Protein AF-A0A2V8I950-F1 (afdb_monomer_lite)

pLDDT: mean 72.49, std 17.42, range [36.03, 96.12]

Radius of gyration: 30.6 Å; chains: 1; bounding box: 88×33×48 Å

Secondary structure (DSSP, 8-state):
-----SPEEEEETTB--TTS---TT---S-EEEE--HHHHHHHHHHHHHS-----PPPTT-----SS-PPPPPGGGGT-----PPPPPPPPPPPPPPPPP-PPP---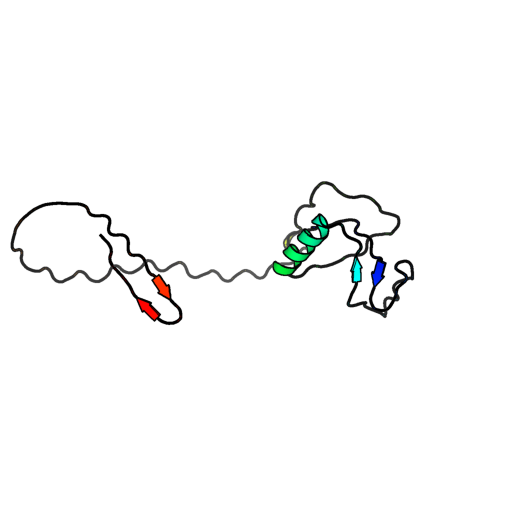---------EEEEEETTEEEEEE--

Foldseek 3Di:
DDQDPDWDWQDFAPGRHPPPPPPPVDDGPDTDTDDDPVVVVSVVVVVVVHDDDDDDDDPVDNDDDPDDPDDDDCVNVVHDDDPDPPDPDPDDPDPPPDDPDDPDDDDDDDDDDDWDWDWDDDDPDTDTDTDD

Sequence (132 aa):
MTILQNVKVIAYGRQLDPSAKVDAATRPTVATLLVSQEEAQKVVLAQQRGRIQLVLRNGLDDKVDEFAAEPVASVDLGIEEPRKAPQPAPVKPTPPPDPPLRPNASKAAKADDDTHTVRIYRGEKMTEEKVK

Structure (mmCIF, N/CA/C/O backbone):
data_AF-A0A2V8I950-F1
#
_entry.id   AF-A0A2V8I950-F1
#
loop_
_atom_site.group_PDB
_atom_site.id
_atom_site.type_symbol
_atom_site.label_atom_id
_atom_site.label_alt_id
_atom_site.label_comp_id
_atom_site.label_asym_id
_atom_site.label_entity_id
_atom_site.label_seq_id
_atom_site.pdbx_PDB_ins_code
_atom_site.Cartn_x
_atom_site.Cartn_y
_atom_site.Cartn_z
_atom_site.occupancy
_atom_site.B_iso_or_equiv
_atom_site.auth_seq_id
_atom_site.auth_comp_id
_atom_site.auth_asym_id
_atom_site.auth_atom_id
_atom_site.pdbx_PDB_model_num
ATOM 1 N N . MET A 1 1 ? -4.384 9.120 -1.644 1.00 77.12 1 MET A N 1
ATOM 2 C CA . MET A 1 1 ? -3.917 9.249 -0.246 1.00 77.12 1 MET A CA 1
ATOM 3 C C . MET A 1 1 ? -2.813 8.238 0.001 1.00 77.12 1 MET A C 1
ATOM 5 O O . MET A 1 1 ? -3.021 7.058 -0.258 1.00 77.12 1 MET A O 1
ATOM 9 N N . THR A 1 2 ? -1.672 8.704 0.501 1.00 86.50 2 THR A N 1
ATOM 10 C CA . THR A 1 2 ? -0.540 7.861 0.910 1.00 86.50 2 THR A CA 1
ATOM 11 C C . THR A 1 2 ? -0.559 7.718 2.427 1.00 86.50 2 THR A C 1
ATOM 13 O O . THR A 1 2 ? -0.773 8.700 3.128 1.00 86.50 2 THR A O 1
ATOM 16 N N . ILE A 1 3 ? -0.388 6.496 2.931 1.00 89.69 3 ILE A N 1
ATOM 17 C CA . ILE A 1 3 ? -0.558 6.181 4.363 1.00 89.69 3 ILE A CA 1
ATOM 18 C C . ILE A 1 3 ? 0.792 5.919 5.032 1.00 89.69 3 ILE A C 1
ATOM 20 O O . ILE A 1 3 ? 0.975 6.252 6.197 1.00 89.69 3 ILE A O 1
ATOM 24 N N . LEU A 1 4 ? 1.731 5.340 4.280 1.00 91.06 4 LEU A N 1
ATOM 25 C CA . LEU A 1 4 ? 3.112 5.108 4.684 1.00 91.06 4 LEU A CA 1
ATOM 26 C C . LEU A 1 4 ? 4.050 5.482 3.540 1.00 91.06 4 LEU A C 1
ATOM 28 O O . LEU A 1 4 ? 3.704 5.313 2.368 1.00 91.06 4 LEU A O 1
ATOM 32 N N . GLN A 1 5 ? 5.234 5.969 3.894 1.00 89.81 5 GLN A N 1
ATOM 33 C CA . GLN A 1 5 ? 6.283 6.364 2.963 1.00 89.81 5 GLN A CA 1
ATOM 34 C C . GLN A 1 5 ? 7.613 5.750 3.388 1.00 89.81 5 GLN A C 1
ATOM 36 O O . GLN A 1 5 ? 7.839 5.515 4.568 1.00 89.81 5 GLN A O 1
ATOM 41 N N . ASN A 1 6 ? 8.486 5.521 2.408 1.00 90.38 6 ASN A N 1
ATOM 42 C CA . ASN A 1 6 ? 9.849 5.030 2.618 1.00 90.38 6 ASN A CA 1
ATOM 43 C C . ASN A 1 6 ? 9.945 3.751 3.481 1.00 90.38 6 ASN A C 1
ATOM 45 O O . ASN A 1 6 ? 10.828 3.597 4.320 1.00 90.38 6 ASN A O 1
ATOM 49 N N . VAL A 1 7 ? 9.014 2.816 3.273 1.00 90.00 7 VAL A N 1
ATOM 50 C CA . VAL A 1 7 ? 9.028 1.520 3.959 1.00 90.00 7 VAL A CA 1
ATOM 51 C C . VAL A 1 7 ? 9.999 0.581 3.252 1.00 90.00 7 VAL A C 1
ATOM 53 O O . VAL A 1 7 ? 9.903 0.363 2.042 1.00 90.00 7 VAL A O 1
ATOM 56 N N . LYS A 1 8 ? 10.912 -0.025 4.015 1.00 89.12 8 LYS A N 1
ATOM 57 C CA . LYS A 1 8 ? 11.918 -0.937 3.470 1.00 89.12 8 LYS A CA 1
ATOM 58 C C . LYS A 1 8 ? 11.286 -2.258 3.029 1.00 89.12 8 LYS A C 1
ATOM 60 O O . LYS A 1 8 ? 10.682 -2.977 3.824 1.00 89.12 8 LYS A O 1
ATOM 65 N N . VAL A 1 9 ? 11.492 -2.612 1.763 1.00 88.38 9 VAL A N 1
ATOM 66 C CA . VAL A 1 9 ? 11.134 -3.925 1.209 1.00 88.38 9 VAL A CA 1
ATOM 67 C C . VAL A 1 9 ? 12.315 -4.871 1.395 1.00 88.38 9 VAL A C 1
ATOM 69 O O . VAL A 1 9 ? 13.438 -4.535 1.026 1.00 88.38 9 VAL A O 1
ATOM 72 N N . ILE A 1 10 ? 12.069 -6.050 1.966 1.00 87.94 10 ILE A N 1
ATOM 73 C CA . ILE A 1 10 ? 13.115 -7.063 2.189 1.00 87.94 10 ILE A CA 1
ATOM 74 C C . ILE A 1 10 ? 12.996 -8.264 1.252 1.00 87.94 10 ILE A C 1
ATOM 76 O O . ILE A 1 10 ? 13.967 -8.987 1.081 1.00 87.94 10 ILE A O 1
ATOM 80 N N . ALA A 1 11 ? 11.829 -8.478 0.641 1.00 84.00 11 ALA A N 1
ATOM 81 C CA . ALA A 1 11 ? 11.625 -9.532 -0.349 1.00 84.00 11 ALA A CA 1
ATOM 82 C C . ALA A 1 11 ? 10.430 -9.215 -1.255 1.00 84.00 11 ALA A C 1
ATOM 84 O O . ALA A 1 11 ? 9.460 -8.582 -0.822 1.00 84.00 11 ALA A O 1
ATOM 85 N N . TYR A 1 12 ? 10.471 -9.715 -2.489 1.00 82.06 12 TYR A N 1
ATOM 86 C CA . TYR A 1 12 ? 9.358 -9.653 -3.436 1.00 82.06 12 TYR A CA 1
ATOM 87 C C . TYR A 1 12 ? 9.192 -10.996 -4.165 1.00 82.06 12 TYR A C 1
ATOM 89 O O . TYR A 1 12 ? 10.134 -11.577 -4.698 1.00 82.06 12 TYR A O 1
ATOM 97 N N . GLY A 1 13 ? 7.970 -11.525 -4.196 1.00 79.06 13 GLY A N 1
ATOM 98 C CA . GLY A 1 13 ? 7.668 -12.830 -4.780 1.00 79.06 13 GLY A CA 1
ATOM 99 C C . GLY A 1 13 ? 8.504 -13.952 -4.154 1.00 79.06 13 GLY A C 1
ATOM 100 O O . GLY A 1 13 ? 8.450 -14.172 -2.949 1.00 79.06 13 GLY A O 1
ATOM 101 N N . ARG A 1 14 ? 9.262 -14.674 -4.989 1.00 74.38 14 ARG A N 1
ATOM 102 C CA . ARG A 1 14 ? 10.223 -15.708 -4.553 1.00 74.38 14 ARG A CA 1
ATOM 103 C C . ARG A 1 14 ? 11.657 -15.178 -4.420 1.00 74.38 14 ARG A C 1
ATOM 105 O O . ARG A 1 14 ? 12.553 -15.947 -4.085 1.00 74.38 14 ARG A O 1
ATOM 112 N N . GLN A 1 15 ? 11.883 -13.897 -4.707 1.00 67.25 15 GLN A N 1
ATOM 113 C CA . GLN A 1 15 ? 13.199 -1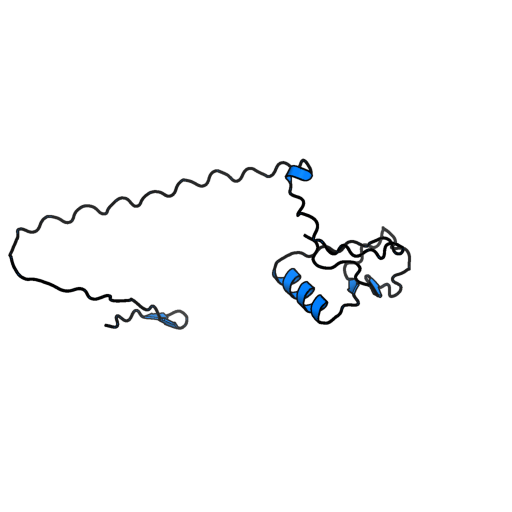3.278 -4.671 1.00 67.25 15 GLN A CA 1
ATOM 114 C C . GLN A 1 15 ? 13.460 -12.715 -3.271 1.00 67.25 15 GLN A C 1
ATOM 116 O O . GLN A 1 15 ? 12.715 -11.868 -2.773 1.00 67.25 15 GLN A O 1
ATOM 121 N N . LEU A 1 16 ? 14.525 -13.207 -2.640 1.00 64.44 16 LEU A N 1
ATOM 122 C CA . LEU A 1 16 ? 14.982 -12.755 -1.323 1.00 64.44 16 LEU A CA 1
ATOM 123 C C . LEU A 1 16 ? 15.904 -11.528 -1.401 1.00 64.44 16 LEU A C 1
ATOM 125 O O . LEU A 1 16 ? 16.174 -10.925 -0.370 1.00 64.44 16 LEU A O 1
ATOM 129 N N . ASP A 1 17 ? 16.393 -11.167 -2.593 1.00 66.75 17 ASP A N 1
ATOM 130 C CA . ASP A 1 17 ? 17.229 -9.979 -2.783 1.00 66.75 17 ASP A CA 1
ATOM 131 C C . ASP A 1 17 ? 16.377 -8.787 -3.258 1.00 66.75 17 ASP A C 1
ATOM 133 O O . ASP A 1 17 ? 15.950 -8.768 -4.417 1.00 66.75 17 ASP A O 1
ATOM 137 N N . PRO A 1 18 ? 16.134 -7.780 -2.399 1.00 60.53 18 PRO A N 1
ATOM 138 C CA . PRO A 1 18 ? 15.376 -6.586 -2.758 1.00 60.53 18 PRO A CA 1
ATOM 139 C C . PRO A 1 18 ? 16.123 -5.667 -3.741 1.00 60.53 18 PRO A C 1
ATOM 141 O O . PRO A 1 18 ? 15.483 -4.841 -4.386 1.00 60.53 18 PRO A O 1
ATOM 144 N N . SER A 1 19 ? 17.449 -5.811 -3.872 1.00 63.00 19 SER A N 1
ATOM 145 C CA . SER A 1 19 ? 18.308 -5.016 -4.769 1.00 63.00 19 SER A CA 1
ATOM 146 C C . SER A 1 19 ? 18.412 -5.613 -6.168 1.00 63.00 19 SER A C 1
ATOM 148 O O . SER A 1 19 ? 18.868 -4.946 -7.102 1.00 63.00 19 SER A O 1
ATOM 150 N N . ALA A 1 20 ? 18.023 -6.879 -6.326 1.00 62.97 20 ALA A N 1
ATOM 151 C CA . ALA A 1 20 ? 18.011 -7.508 -7.628 1.00 62.97 20 ALA A CA 1
ATOM 152 C C . ALA A 1 20 ? 17.039 -6.748 -8.536 1.00 62.97 20 ALA A C 1
ATOM 154 O O . ALA A 1 20 ? 15.927 -6.402 -8.125 1.00 62.97 20 ALA A O 1
ATOM 155 N N . LYS A 1 21 ? 17.475 -6.455 -9.766 1.00 62.09 21 LYS A N 1
ATOM 156 C CA . LYS A 1 21 ? 16.635 -5.773 -10.751 1.00 62.09 21 LYS A CA 1
ATOM 157 C C . LYS A 1 21 ? 15.343 -6.563 -10.907 1.00 62.09 21 LYS A C 1
ATOM 159 O O . LYS A 1 21 ? 15.378 -7.748 -11.224 1.00 62.09 21 LYS A O 1
ATOM 164 N N . VAL A 1 22 ? 14.216 -5.892 -10.687 1.00 60.34 22 VAL A N 1
ATOM 165 C CA . VAL A 1 22 ? 12.907 -6.467 -10.976 1.00 60.34 22 VAL A CA 1
ATOM 166 C C . VAL A 1 22 ? 12.847 -6.675 -12.485 1.00 60.34 22 VAL A C 1
ATOM 168 O O . VAL A 1 22 ? 12.728 -5.713 -13.244 1.00 60.34 22 VAL A O 1
ATOM 171 N N . ASP A 1 23 ? 12.969 -7.924 -12.930 1.00 57.72 23 ASP A N 1
ATOM 172 C CA . ASP A 1 23 ? 12.661 -8.276 -14.309 1.00 57.72 23 ASP A CA 1
ATOM 173 C C . ASP A 1 23 ? 11.203 -7.902 -14.566 1.00 57.72 23 ASP A C 1
ATOM 175 O O . ASP A 1 23 ? 10.300 -8.447 -13.934 1.00 57.72 23 ASP A O 1
ATOM 179 N N . ALA A 1 24 ? 10.955 -6.984 -15.503 1.00 55.34 24 ALA A N 1
ATOM 180 C CA . ALA A 1 24 ? 9.607 -6.501 -15.823 1.00 55.34 24 ALA A CA 1
ATOM 181 C C . ALA A 1 24 ? 8.639 -7.630 -16.245 1.00 55.34 24 ALA A C 1
ATOM 183 O O . ALA A 1 24 ? 7.419 -7.455 -16.209 1.00 55.34 24 ALA A O 1
ATOM 184 N N . ALA A 1 25 ? 9.182 -8.793 -16.625 1.00 56.09 25 ALA A N 1
ATOM 185 C CA . ALA A 1 25 ? 8.442 -10.012 -16.933 1.00 56.09 25 ALA A CA 1
ATOM 186 C C . ALA A 1 25 ? 7.854 -10.702 -15.687 1.00 56.09 25 ALA A C 1
ATOM 188 O O . ALA A 1 25 ? 6.825 -11.371 -15.778 1.00 56.09 25 ALA A O 1
ATOM 189 N N . THR A 1 26 ? 8.464 -10.518 -14.516 1.00 59.00 26 THR A N 1
ATOM 190 C CA . THR A 1 26 ? 7.969 -11.067 -13.256 1.00 59.00 26 THR A CA 1
ATOM 191 C C . THR A 1 26 ? 7.209 -9.969 -12.529 1.00 59.00 26 THR A C 1
ATOM 193 O O . THR A 1 26 ? 7.799 -9.017 -12.033 1.00 59.00 26 THR A O 1
ATOM 196 N N . ARG A 1 27 ? 5.880 -10.087 -12.456 1.00 63.34 27 ARG A N 1
ATOM 197 C CA . ARG A 1 27 ? 5.047 -9.247 -11.584 1.00 63.34 27 ARG A CA 1
ATOM 198 C C . ARG A 1 27 ? 4.925 -9.941 -10.224 1.00 63.34 27 ARG A C 1
ATOM 200 O 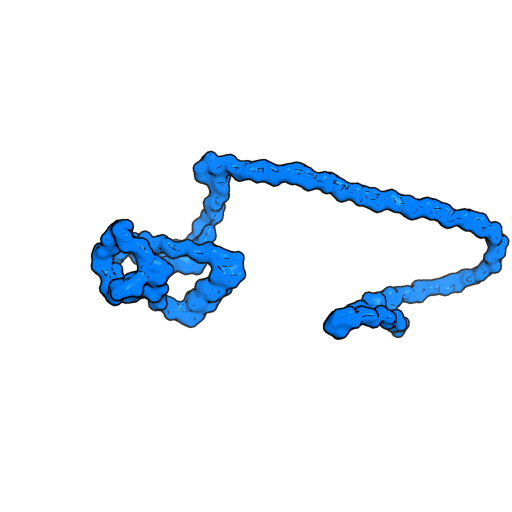O . ARG A 1 27 ? 4.061 -10.808 -10.090 1.00 63.34 27 ARG A O 1
ATOM 207 N N . PRO A 1 28 ? 5.789 -9.652 -9.233 1.00 64.62 28 PRO A N 1
ATOM 208 C CA . PRO A 1 28 ? 5.685 -10.286 -7.927 1.00 64.62 28 PRO A CA 1
ATOM 209 C C . PRO A 1 28 ? 4.350 -9.915 -7.272 1.00 64.62 28 PRO A C 1
ATOM 211 O O . PRO A 1 28 ? 4.056 -8.745 -7.051 1.00 64.62 28 PRO A O 1
ATOM 214 N N . THR A 1 29 ? 3.533 -10.921 -6.958 1.00 74.38 29 THR A N 1
ATOM 215 C CA . THR A 1 29 ? 2.208 -10.733 -6.338 1.00 74.38 29 THR A CA 1
ATOM 216 C C . THR A 1 29 ? 2.289 -10.407 -4.843 1.00 74.38 29 THR A C 1
ATOM 218 O O . THR A 1 29 ? 1.326 -9.915 -4.265 1.00 74.38 29 THR A O 1
ATOM 221 N N . VAL A 1 30 ? 3.421 -10.707 -4.201 1.00 85.19 30 VAL A N 1
ATOM 222 C CA . VAL A 1 30 ? 3.608 -10.607 -2.747 1.00 85.19 30 VAL A CA 1
ATOM 223 C C . VAL A 1 30 ? 4.879 -9.819 -2.457 1.00 85.19 30 VAL A C 1
ATOM 225 O O . VAL A 1 30 ? 5.900 -10.054 -3.098 1.00 85.19 30 VAL A O 1
ATOM 228 N N . ALA A 1 31 ? 4.831 -8.915 -1.483 1.00 86.44 31 ALA A N 1
ATOM 229 C CA . ALA A 1 31 ? 5.992 -8.191 -0.975 1.00 86.44 31 ALA A CA 1
ATOM 230 C C . ALA A 1 31 ? 6.083 -8.368 0.544 1.00 86.44 31 ALA A C 1
ATOM 232 O O . ALA A 1 31 ? 5.059 -8.385 1.228 1.00 86.44 31 ALA A O 1
ATOM 233 N N . THR A 1 32 ? 7.305 -8.489 1.060 1.00 90.31 32 THR A N 1
ATOM 234 C CA . THR A 1 32 ? 7.578 -8.533 2.502 1.00 90.31 32 THR A CA 1
ATOM 235 C C . THR A 1 32 ? 8.197 -7.208 2.925 1.00 90.31 32 THR A C 1
ATOM 237 O O . THR A 1 32 ? 9.235 -6.804 2.393 1.00 90.31 32 THR A O 1
ATOM 240 N N . LEU A 1 33 ? 7.542 -6.528 3.866 1.00 91.56 33 LEU A N 1
ATOM 241 C CA . LEU A 1 33 ? 7.892 -5.185 4.324 1.00 91.56 33 LEU A CA 1
ATOM 242 C C . LEU A 1 33 ? 8.482 -5.240 5.733 1.00 91.56 33 LEU A C 1
ATOM 244 O O . LEU A 1 33 ? 7.972 -5.959 6.592 1.00 91.56 33 LEU A O 1
ATOM 248 N N . LEU A 1 34 ? 9.523 -4.449 5.975 1.00 92.94 34 LEU A N 1
ATOM 249 C CA . LEU A 1 34 ? 10.023 -4.167 7.314 1.00 92.94 34 LEU A CA 1
ATOM 250 C C . LEU A 1 34 ? 9.297 -2.928 7.845 1.00 92.94 34 LEU A C 1
ATOM 252 O O . LEU A 1 34 ? 9.481 -1.835 7.315 1.00 92.94 34 LEU A O 1
ATOM 256 N N . VAL A 1 35 ? 8.474 -3.114 8.874 1.00 93.81 35 VAL A N 1
ATOM 257 C CA . VAL A 1 35 ? 7.638 -2.067 9.477 1.00 93.81 35 VAL A CA 1
ATOM 258 C C . VAL A 1 35 ? 7.727 -2.116 10.999 1.00 93.81 35 VAL A C 1
ATOM 260 O O . VAL A 1 35 ? 7.941 -3.178 11.586 1.00 93.81 35 VAL A O 1
ATOM 263 N N . SER A 1 36 ? 7.529 -0.969 11.640 1.00 96.06 36 SER A N 1
ATOM 264 C CA . SER A 1 36 ? 7.295 -0.871 13.081 1.00 96.06 36 SER A CA 1
ATOM 265 C C . SER A 1 36 ? 5.872 -1.315 13.457 1.00 96.06 36 SER A C 1
ATOM 267 O O . SER A 1 36 ? 4.993 -1.475 12.605 1.00 96.06 36 SER A O 1
ATOM 269 N N . GLN A 1 37 ? 5.615 -1.502 14.757 1.00 96.12 37 GLN A N 1
ATOM 270 C CA . GLN A 1 37 ? 4.295 -1.910 15.256 1.00 96.12 37 GLN A CA 1
ATOM 271 C C . GLN A 1 37 ? 3.194 -0.897 14.905 1.00 96.12 37 GLN A C 1
ATOM 273 O O . GLN A 1 37 ? 2.092 -1.293 14.523 1.00 96.12 37 GLN A O 1
ATOM 278 N N . GLU A 1 38 ? 3.487 0.399 15.014 1.00 95.38 38 GLU A N 1
ATOM 279 C CA . GLU A 1 38 ? 2.530 1.461 14.692 1.00 95.38 38 GLU A CA 1
ATOM 280 C C . GLU A 1 38 ? 2.195 1.470 13.190 1.00 95.38 38 GLU A C 1
ATOM 282 O O . GLU A 1 38 ? 1.032 1.555 12.794 1.00 95.38 38 GLU A O 1
ATOM 287 N N . GLU A 1 39 ? 3.205 1.315 12.334 1.00 94.50 39 GLU A N 1
ATOM 288 C CA . GLU A 1 39 ? 3.025 1.245 10.882 1.00 94.50 39 GLU A CA 1
ATOM 289 C C . GLU A 1 39 ? 2.230 0.004 10.465 1.00 94.50 39 GLU A C 1
ATOM 291 O O . GLU A 1 39 ? 1.328 0.103 9.633 1.00 94.50 39 GLU A O 1
ATOM 296 N N . ALA A 1 40 ? 2.490 -1.149 11.087 1.00 94.69 40 ALA A N 1
ATOM 297 C CA . ALA A 1 40 ? 1.738 -2.374 10.836 1.00 94.69 40 ALA A CA 1
ATOM 298 C C . ALA A 1 40 ? 0.237 -2.191 11.121 1.00 94.69 40 ALA A C 1
ATOM 300 O O . ALA A 1 40 ? -0.601 -2.594 10.312 1.00 94.69 40 ALA A O 1
ATOM 301 N N . GLN A 1 41 ? -0.117 -1.522 12.222 1.00 95.81 41 GLN A N 1
ATOM 302 C CA . GLN A 1 41 ? -1.514 -1.208 12.538 1.00 95.81 41 GLN A CA 1
ATOM 303 C C . GLN A 1 41 ? -2.157 -0.314 11.468 1.00 95.81 41 GLN A C 1
ATOM 305 O O . GLN A 1 41 ? -3.290 -0.575 11.054 1.00 95.81 41 GLN A O 1
ATOM 310 N N . LYS A 1 42 ? -1.430 0.695 10.965 1.00 93.88 42 LYS A N 1
ATOM 311 C CA . LYS A 1 42 ? -1.904 1.563 9.871 1.00 93.88 42 LYS A CA 1
ATOM 312 C C . LYS A 1 42 ? -2.166 0.766 8.591 1.00 93.88 42 LYS A C 1
ATOM 314 O O . LYS A 1 42 ? -3.210 0.961 7.968 1.00 93.88 42 LYS A O 1
ATOM 319 N N . VAL A 1 43 ? -1.273 -0.156 8.220 1.00 93.44 43 VAL A N 1
ATOM 320 C CA . VAL A 1 43 ? -1.444 -1.018 7.033 1.00 93.44 43 VAL A CA 1
ATOM 321 C C . VAL A 1 43 ? -2.660 -1.925 7.175 1.00 93.44 43 VAL A C 1
ATOM 323 O O . VAL A 1 43 ? -3.472 -1.998 6.255 1.00 93.44 43 VAL A O 1
ATOM 326 N N . VAL A 1 44 ? -2.820 -2.583 8.325 1.00 94.44 44 VAL A N 1
ATOM 327 C CA . VAL A 1 44 ? -3.957 -3.483 8.575 1.00 94.44 44 VAL A CA 1
ATOM 328 C C . VAL A 1 44 ? -5.278 -2.720 8.494 1.00 94.44 44 VAL A C 1
ATOM 330 O O . VAL A 1 44 ? -6.213 -3.157 7.823 1.00 94.44 44 VAL A O 1
ATOM 333 N N . LEU A 1 45 ? -5.350 -1.540 9.110 1.00 95.31 45 LEU A N 1
ATOM 334 C CA . LEU A 1 45 ? -6.549 -0.709 9.061 1.00 95.31 45 LEU A CA 1
ATOM 335 C C . LEU A 1 45 ? -6.845 -0.200 7.640 1.00 95.31 45 LEU A C 1
ATOM 337 O O . LEU A 1 45 ? -8.002 -0.140 7.223 1.00 95.31 45 LEU A O 1
ATOM 341 N N . ALA A 1 46 ? -5.811 0.148 6.873 1.00 93.31 46 ALA A N 1
ATOM 342 C CA . ALA A 1 46 ? -5.955 0.532 5.473 1.00 93.31 46 ALA A CA 1
ATOM 343 C C . ALA A 1 46 ? -6.482 -0.623 4.609 1.00 93.31 46 ALA A C 1
ATOM 345 O O . ALA A 1 46 ? -7.382 -0.419 3.796 1.00 93.31 46 ALA A O 1
ATOM 346 N N . GLN A 1 47 ? -5.969 -1.836 4.828 1.00 92.62 47 GLN A N 1
ATOM 347 C CA . GLN A 1 47 ? -6.411 -3.046 4.140 1.00 92.62 47 GLN A CA 1
ATOM 348 C C . GLN A 1 47 ? -7.885 -3.365 4.426 1.00 92.62 47 GLN A C 1
ATOM 350 O O . GLN A 1 47 ? -8.608 -3.789 3.530 1.00 92.62 47 GLN A O 1
ATOM 355 N N . GLN A 1 48 ? -8.354 -3.131 5.655 1.00 95.75 48 GLN A N 1
ATOM 356 C CA . GLN A 1 48 ? -9.767 -3.306 6.009 1.00 95.75 48 GLN A CA 1
ATOM 357 C C . GLN A 1 48 ? -10.681 -2.281 5.324 1.00 95.75 48 GLN A C 1
ATOM 359 O O . GLN A 1 48 ? -11.833 -2.587 5.028 1.00 95.75 48 GLN A O 1
ATOM 364 N N . ARG A 1 49 ? -10.181 -1.067 5.064 1.00 93.44 49 ARG A N 1
ATOM 365 C CA . ARG A 1 49 ? -10.945 -0.001 4.396 1.00 93.44 49 ARG A CA 1
ATOM 366 C C . ARG A 1 49 ? -10.989 -0.147 2.880 1.00 93.44 49 ARG A C 1
ATOM 368 O O . ARG A 1 49 ? -11.908 0.379 2.257 1.00 93.44 49 ARG A O 1
ATOM 375 N N . GLY A 1 50 ? -10.019 -0.828 2.274 1.00 90.94 50 GLY A N 1
ATOM 376 C CA . GLY A 1 50 ? -10.018 -1.023 0.833 1.00 90.94 50 GLY A CA 1
ATOM 377 C C . GLY A 1 50 ? -8.724 -1.586 0.261 1.00 90.94 50 GLY A C 1
ATOM 378 O O . GLY A 1 50 ? -7.937 -2.264 0.918 1.00 90.94 50 GLY A O 1
ATOM 379 N N . ARG A 1 51 ? -8.524 -1.320 -1.031 1.00 90.44 51 ARG A N 1
ATOM 380 C CA . ARG A 1 51 ? -7.382 -1.817 -1.802 1.00 90.44 51 ARG A CA 1
ATOM 381 C C . ARG A 1 51 ? -6.176 -0.915 -1.580 1.00 90.44 51 ARG A C 1
ATOM 383 O O . ARG A 1 51 ? -6.176 0.236 -2.005 1.00 90.44 51 ARG A O 1
ATOM 390 N N . ILE A 1 52 ? -5.134 -1.466 -0.970 1.00 90.56 52 ILE A N 1
ATOM 391 C CA . ILE A 1 52 ? -3.831 -0.806 -0.888 1.00 90.56 52 ILE A CA 1
ATOM 392 C C . ILE A 1 52 ? -3.088 -0.952 -2.219 1.00 90.56 52 ILE A C 1
ATOM 394 O O . ILE A 1 52 ? -3.214 -1.966 -2.909 1.00 90.56 52 ILE A O 1
ATOM 398 N N . GLN A 1 53 ? -2.334 0.076 -2.590 1.00 89.69 53 GLN A N 1
ATOM 399 C CA . GLN A 1 53 ? -1.404 0.055 -3.714 1.00 89.69 53 GLN A CA 1
ATOM 400 C C . GLN A 1 53 ? -0.019 0.375 -3.167 1.00 89.69 53 GLN A C 1
ATOM 402 O O . GLN A 1 53 ? 0.127 1.270 -2.335 1.00 89.69 53 GLN A O 1
ATOM 407 N N . LEU A 1 54 ? 0.978 -0.379 -3.615 1.00 89.12 54 LEU A N 1
ATOM 408 C CA . LEU A 1 54 ? 2.370 -0.180 -3.237 1.00 89.12 54 LEU A CA 1
ATOM 409 C C . LEU A 1 54 ? 3.128 0.296 -4.471 1.00 89.12 54 LEU A C 1
ATOM 411 O O . LEU A 1 54 ? 2.955 -0.259 -5.556 1.00 89.12 54 LEU A O 1
ATOM 415 N N . VAL A 1 55 ? 3.965 1.312 -4.297 1.00 85.88 55 VAL A N 1
ATOM 416 C CA . VAL A 1 55 ? 4.806 1.866 -5.359 1.00 85.88 55 VAL A CA 1
ATOM 417 C C . VAL A 1 55 ? 6.239 1.879 -4.855 1.00 85.88 55 VAL A C 1
ATOM 419 O O . VAL A 1 55 ? 6.508 2.351 -3.751 1.00 85.88 55 VAL A O 1
ATOM 422 N N . LEU A 1 56 ? 7.152 1.330 -5.654 1.00 85.00 56 LEU A N 1
ATOM 423 C CA . LEU A 1 56 ? 8.574 1.339 -5.334 1.00 85.00 56 LEU A CA 1
ATOM 424 C C . LEU A 1 56 ? 9.158 2.719 -5.630 1.00 85.00 56 LEU A C 1
ATOM 426 O O . LEU A 1 56 ? 9.015 3.235 -6.740 1.00 85.00 56 LEU A O 1
ATOM 430 N N . ARG A 1 57 ? 9.816 3.303 -4.625 1.00 82.31 57 ARG A N 1
ATOM 431 C CA . ARG A 1 57 ? 10.580 4.545 -4.769 1.00 82.31 57 ARG A CA 1
ATOM 432 C C . ARG A 1 57 ? 11.994 4.252 -5.252 1.00 82.31 57 ARG A C 1
ATOM 434 O O . ARG A 1 57 ? 12.478 3.124 -5.169 1.00 82.31 57 ARG A O 1
ATOM 441 N N . ASN A 1 58 ? 12.649 5.288 -5.762 1.00 82.38 58 ASN A N 1
ATOM 442 C CA . ASN A 1 58 ? 14.065 5.227 -6.088 1.00 82.38 58 ASN A CA 1
ATOM 443 C C . ASN A 1 58 ? 14.881 4.934 -4.816 1.00 82.38 58 ASN A C 1
ATOM 445 O O . ASN A 1 58 ? 14.664 5.576 -3.795 1.00 82.38 58 ASN A O 1
ATOM 449 N N . GLY A 1 59 ? 15.836 4.003 -4.885 1.00 77.06 59 GLY A N 1
ATOM 450 C CA . GLY A 1 59 ? 16.653 3.600 -3.734 1.00 77.06 59 GLY A CA 1
ATOM 451 C C . GLY A 1 59 ? 17.639 4.661 -3.230 1.00 77.06 59 GLY A C 1
ATOM 452 O O . GLY A 1 59 ? 18.247 4.458 -2.190 1.00 77.06 59 GLY A O 1
ATOM 453 N N . LEU A 1 60 ? 17.813 5.768 -3.960 1.00 82.44 60 LEU A N 1
ATOM 454 C CA . LEU A 1 60 ? 18.592 6.935 -3.521 1.00 82.44 60 LEU A CA 1
ATOM 455 C C . LEU A 1 60 ? 17.718 8.053 -2.926 1.00 82.44 60 LEU A C 1
ATOM 457 O O . LEU A 1 60 ? 18.234 9.107 -2.559 1.00 82.44 60 LEU A O 1
ATOM 461 N N . ASP A 1 61 ? 16.397 7.869 -2.907 1.00 81.44 61 ASP A N 1
ATOM 462 C CA . ASP A 1 61 ? 15.441 8.869 -2.445 1.00 81.44 61 ASP A CA 1
ATOM 463 C C . ASP A 1 61 ? 14.888 8.501 -1.064 1.00 81.44 61 ASP A C 1
ATOM 465 O O . ASP A 1 61 ? 13.853 7.848 -0.939 1.00 81.44 61 ASP A O 1
ATOM 469 N N . ASP A 1 62 ? 15.584 8.961 -0.026 1.00 80.62 62 ASP A N 1
ATOM 470 C CA . ASP A 1 62 ? 15.216 8.729 1.375 1.00 80.62 62 ASP A CA 1
ATOM 471 C C . ASP A 1 62 ? 14.264 9.794 1.947 1.00 80.62 62 ASP A C 1
ATOM 473 O O . ASP A 1 62 ? 13.982 9.810 3.148 1.00 80.62 62 ASP A O 1
ATOM 477 N N . LYS A 1 63 ? 13.768 10.721 1.117 1.00 82.31 63 LYS A N 1
ATOM 478 C CA . LYS A 1 63 ? 12.942 11.837 1.594 1.00 82.31 63 LYS A CA 1
ATOM 479 C C . LYS A 1 63 ? 11.598 11.332 2.092 1.00 82.31 63 LYS A C 1
ATOM 481 O O . LYS A 1 63 ? 10.867 10.699 1.339 1.00 82.31 63 LYS A O 1
ATOM 486 N N . VAL A 1 64 ? 11.230 11.652 3.323 1.00 80.44 64 VAL A N 1
ATOM 487 C CA . VAL A 1 64 ? 9.874 11.432 3.832 1.00 80.44 64 VAL A CA 1
ATOM 488 C C . VAL A 1 64 ? 9.193 12.787 3.903 1.00 80.44 64 VAL A C 1
ATOM 490 O O . VAL A 1 64 ? 9.678 13.676 4.597 1.00 80.44 64 VAL A O 1
ATOM 493 N N . ASP A 1 65 ? 8.095 12.950 3.170 1.00 81.88 65 ASP A N 1
ATOM 494 C CA . ASP A 1 65 ? 7.305 14.173 3.244 1.00 81.88 65 ASP A CA 1
ATOM 495 C C . ASP A 1 65 ? 6.412 14.110 4.489 1.00 81.88 65 ASP A C 1
ATOM 497 O O . ASP A 1 65 ? 5.588 13.203 4.629 1.00 81.88 65 ASP A O 1
ATOM 501 N N . GLU A 1 66 ? 6.575 15.075 5.397 1.00 68.50 66 GLU A N 1
ATOM 502 C CA . GLU A 1 66 ? 5.766 15.192 6.623 1.00 68.50 66 GLU A CA 1
ATOM 503 C C . GLU A 1 66 ? 4.299 15.526 6.328 1.00 68.50 66 GLU A C 1
ATOM 505 O O . GLU A 1 66 ? 3.406 15.180 7.104 1.00 68.50 66 GLU A O 1
ATOM 510 N N . PHE A 1 67 ? 4.034 16.176 5.194 1.00 63.25 67 PHE A N 1
ATOM 511 C CA . PHE A 1 67 ? 2.689 16.564 4.800 1.00 63.25 67 PHE A CA 1
ATOM 512 C C . PHE A 1 67 ? 2.069 15.507 3.891 1.00 63.25 67 PHE A C 1
ATOM 514 O O . PHE A 1 67 ? 2.641 15.100 2.878 1.00 63.25 67 PHE A O 1
ATOM 521 N N . ALA A 1 68 ? 0.855 15.081 4.239 1.00 67.19 68 ALA A N 1
ATOM 522 C CA . ALA A 1 68 ? 0.046 14.269 3.348 1.00 67.19 68 ALA A CA 1
ATOM 523 C C . ALA A 1 68 ? -0.259 15.089 2.087 1.00 67.19 68 ALA A C 1
ATOM 525 O O . ALA A 1 68 ? -0.933 16.114 2.166 1.00 67.19 68 ALA A O 1
ATOM 526 N N . ALA A 1 69 ? 0.245 14.637 0.935 1.00 69.94 69 ALA A N 1
ATOM 527 C CA . ALA A 1 69 ? -0.100 15.227 -0.352 1.00 69.94 69 ALA A CA 1
ATOM 528 C C . ALA A 1 69 ? -1.625 15.283 -0.519 1.00 69.94 69 ALA A C 1
ATOM 530 O O . ALA A 1 69 ? -2.330 14.333 -0.142 1.00 69.94 69 ALA A O 1
ATOM 531 N N . GLU A 1 70 ? -2.120 16.384 -1.091 1.00 76.44 70 GLU A N 1
ATOM 532 C CA . GLU A 1 70 ? -3.544 16.531 -1.368 1.00 76.44 70 GLU A CA 1
ATOM 533 C C . GLU A 1 70 ? -4.040 15.356 -2.227 1.00 76.44 70 GLU A C 1
ATOM 535 O O . GLU A 1 70 ? -3.331 14.878 -3.123 1.00 76.44 70 GLU A O 1
ATOM 540 N N . PRO A 1 71 ? -5.226 14.805 -1.918 1.00 77.62 71 PRO A N 1
ATOM 541 C CA . PRO A 1 71 ? -5.759 13.692 -2.676 1.00 77.62 71 PRO A CA 1
ATOM 542 C C . PRO A 1 71 ? -6.027 14.132 -4.116 1.00 77.62 71 PRO A C 1
ATOM 544 O O . PRO A 1 71 ? -6.860 14.996 -4.355 1.00 77.62 71 PRO A O 1
ATOM 547 N N . VAL A 1 72 ? -5.348 13.483 -5.062 1.00 82.56 72 VAL A N 1
ATOM 548 C CA . VAL A 1 72 ? -5.600 13.655 -6.496 1.00 82.56 72 VAL A CA 1
ATOM 549 C C . VAL A 1 72 ? -7.022 13.188 -6.807 1.00 82.56 72 VAL A C 1
ATOM 551 O O . VAL A 1 72 ? -7.360 12.021 -6.574 1.00 82.56 72 VAL A O 1
ATOM 554 N N . ALA A 1 73 ? -7.849 14.096 -7.310 1.00 84.06 73 ALA A N 1
ATOM 555 C CA . ALA A 1 73 ? -9.190 13.826 -7.794 1.00 84.06 73 ALA A CA 1
ATOM 556 C C . ALA A 1 73 ? -9.164 13.410 -9.271 1.00 84.06 73 ALA A C 1
ATOM 558 O O . ALA A 1 73 ? -8.231 13.702 -10.018 1.00 84.06 73 ALA A O 1
ATOM 559 N N . SER A 1 74 ? -10.224 12.743 -9.728 1.00 84.94 74 SER A N 1
ATOM 560 C CA . SER A 1 74 ? -10.348 12.296 -11.123 1.00 84.94 74 SER A CA 1
ATOM 561 C C . SER A 1 74 ? -10.239 13.455 -12.124 1.00 84.94 74 SER A C 1
ATOM 563 O O . SER A 1 74 ? -9.651 13.303 -13.195 1.00 84.94 74 SER A O 1
ATOM 565 N N . VAL A 1 75 ? -10.730 14.638 -11.734 1.00 87.00 75 VAL A N 1
ATOM 566 C CA . VAL A 1 75 ? -10.635 15.871 -12.529 1.00 87.00 75 VAL A CA 1
ATOM 567 C C . VAL A 1 75 ? -9.190 16.334 -12.734 1.00 87.00 75 VAL A C 1
ATOM 569 O O . VAL A 1 75 ? -8.864 16.796 -13.825 1.00 87.00 75 VAL A O 1
ATOM 572 N N . ASP A 1 76 ? -8.306 16.132 -11.753 1.00 87.56 76 ASP A N 1
ATOM 573 C CA . ASP A 1 76 ? -6.888 16.511 -11.851 1.00 87.56 76 ASP A CA 1
ATOM 574 C C . ASP A 1 76 ? -6.147 15.675 -12.904 1.00 87.56 76 ASP A C 1
ATOM 576 O O . ASP A 1 76 ? -5.127 16.091 -13.449 1.00 87.56 76 ASP A O 1
ATOM 580 N N . LEU A 1 77 ? -6.680 14.491 -13.215 1.00 86.00 77 LEU A N 1
ATOM 581 C CA . LEU A 1 77 ? -6.155 13.572 -14.222 1.00 86.00 77 LEU A CA 1
ATOM 582 C C . LEU A 1 77 ? -6.862 13.709 -15.581 1.00 86.00 77 LEU A C 1
ATOM 584 O O . LEU A 1 77 ? -6.595 12.921 -16.487 1.00 86.00 77 LEU A O 1
ATOM 588 N N . GLY A 1 78 ? -7.781 14.671 -15.730 1.00 86.31 78 GLY A N 1
ATOM 589 C CA . GLY A 1 78 ? -8.598 14.830 -16.937 1.00 86.31 78 GLY A CA 1
ATOM 590 C C . GLY A 1 78 ? -9.562 13.663 -17.185 1.00 86.31 78 GLY A C 1
ATOM 591 O O . GLY A 1 78 ? -10.018 13.469 -18.311 1.00 86.31 78 GLY A O 1
ATOM 592 N N . ILE A 1 79 ? -9.857 12.867 -16.155 1.00 87.38 79 ILE A N 1
ATOM 593 C CA . ILE A 1 79 ? -10.772 11.731 -16.236 1.00 87.38 79 ILE A CA 1
ATOM 594 C C . ILE A 1 79 ? -12.170 12.250 -15.899 1.00 87.38 79 ILE A C 1
ATOM 596 O O . ILE A 1 79 ? -12.447 12.610 -14.753 1.00 87.38 79 ILE A O 1
ATOM 600 N N . GLU A 1 80 ? -13.061 12.288 -16.892 1.00 82.25 80 GLU A N 1
ATOM 601 C CA . GLU A 1 80 ? -14.472 12.582 -16.640 1.00 82.25 80 GLU A CA 1
ATOM 602 C C . GLU A 1 80 ? -15.084 11.465 -15.790 1.00 82.25 80 GLU A C 1
ATOM 604 O O . GLU A 1 80 ? -15.215 10.316 -16.222 1.00 82.25 80 GLU A O 1
ATOM 609 N N . GLU A 1 81 ? -15.467 11.799 -14.558 1.00 75.81 81 GLU A N 1
ATOM 610 C CA . GLU A 1 81 ? -16.231 10.881 -13.726 1.00 75.81 81 GLU A CA 1
ATOM 611 C C . GLU A 1 81 ? -17.621 10.665 -14.330 1.00 75.81 81 GLU A C 1
ATOM 613 O O . GLU A 1 81 ? -18.287 11.630 -14.726 1.00 75.81 81 GLU A O 1
ATOM 618 N N . PRO A 1 82 ? -18.106 9.411 -14.379 1.00 75.88 82 PRO A N 1
ATOM 619 C CA . PRO A 1 82 ? -19.458 9.146 -14.830 1.00 75.88 82 PRO A CA 1
ATOM 62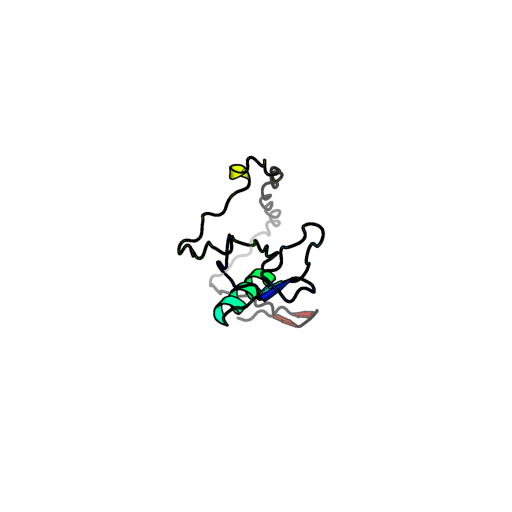0 C C . PRO A 1 82 ? -20.426 9.922 -13.936 1.00 75.88 82 PRO A C 1
ATOM 622 O O . PRO A 1 82 ? -20.501 9.682 -12.727 1.00 75.88 82 PRO A O 1
ATOM 625 N N . ARG A 1 83 ? -21.173 10.866 -14.529 1.00 75.56 83 ARG A N 1
ATOM 626 C CA . ARG A 1 83 ? -22.211 11.617 -13.816 1.00 75.56 83 ARG A CA 1
ATOM 627 C C . ARG A 1 83 ? -23.149 10.622 -13.147 1.00 75.56 83 ARG A C 1
ATOM 629 O O . ARG A 1 83 ? -23.878 9.893 -13.822 1.00 75.56 83 ARG A O 1
ATOM 636 N N . LYS A 1 84 ? -23.146 10.610 -11.813 1.00 72.00 84 LYS A N 1
ATOM 637 C CA . LYS A 1 84 ? -24.129 9.864 -11.031 1.00 72.00 84 LYS A CA 1
ATOM 638 C C . LYS A 1 84 ? -25.513 10.333 -11.478 1.00 72.00 84 LYS A C 1
ATOM 640 O O . LYS A 1 84 ? -25.790 11.532 -11.440 1.00 72.00 84 LYS A O 1
ATOM 645 N N . ALA A 1 85 ? -26.345 9.403 -11.949 1.00 76.06 85 ALA A N 1
ATOM 646 C CA . ALA A 1 85 ? -27.697 9.729 -12.383 1.00 76.06 85 ALA A CA 1
ATOM 647 C C . ALA A 1 85 ? -28.416 10.504 -11.263 1.00 76.06 85 ALA A C 1
ATOM 649 O O . ALA A 1 85 ? -28.255 10.138 -10.091 1.00 76.06 85 ALA A O 1
ATOM 650 N N . PRO A 1 86 ? -29.162 11.575 -11.590 1.00 75.88 86 PRO A N 1
ATOM 651 C CA . PRO A 1 86 ? -29.866 12.358 -10.588 1.00 75.88 86 PRO A CA 1
ATOM 652 C C . PRO A 1 86 ? -30.761 11.426 -9.776 1.00 75.88 86 PRO A C 1
ATOM 654 O O . PRO A 1 86 ? -31.623 10.731 -10.314 1.00 75.88 86 PRO A O 1
ATOM 657 N N . GLN A 1 87 ? -30.497 11.368 -8.473 1.00 78.25 87 GLN A N 1
ATOM 658 C CA . GLN A 1 87 ? -31.298 10.575 -7.559 1.00 78.25 87 GLN A CA 1
ATOM 659 C C . GLN A 1 87 ? -32.695 11.210 -7.516 1.00 78.25 87 GLN A C 1
ATOM 661 O O . GLN A 1 87 ? -32.777 12.431 -7.344 1.00 78.25 87 GLN A O 1
ATOM 666 N N . PRO A 1 88 ? -33.783 10.444 -7.727 1.00 76.06 88 PRO A N 1
ATOM 667 C CA . PRO A 1 88 ? -35.125 11.004 -7.686 1.00 76.06 88 PRO A CA 1
ATOM 668 C C . PRO A 1 88 ? -35.331 11.698 -6.341 1.00 76.06 88 PRO A C 1
ATOM 670 O O . PRO A 1 88 ? -34.978 11.152 -5.292 1.00 76.06 88 PRO A O 1
ATOM 673 N N . ALA A 1 89 ? -35.849 12.927 -6.391 1.00 79.19 89 ALA A N 1
ATOM 674 C CA . ALA A 1 89 ? -36.094 13.716 -5.196 1.00 79.19 89 ALA A CA 1
ATOM 675 C C . ALA A 1 89 ? -36.956 12.904 -4.212 1.00 79.19 89 ALA A C 1
ATOM 677 O O . ALA A 1 89 ? -37.883 12.216 -4.655 1.00 79.19 89 ALA A O 1
ATOM 678 N N . PRO A 1 90 ? -36.672 12.962 -2.898 1.00 76.38 90 PRO A N 1
ATOM 679 C CA . PRO A 1 90 ? -37.475 12.259 -1.912 1.00 76.38 90 PRO A CA 1
ATOM 680 C C . PRO A 1 90 ? -38.932 12.700 -2.057 1.00 76.38 90 PRO A C 1
ATOM 682 O O . PRO A 1 90 ? -39.262 13.878 -1.897 1.00 76.38 90 PRO A O 1
ATOM 685 N N . VAL A 1 91 ? -39.802 11.749 -2.400 1.00 75.25 91 VAL A N 1
ATOM 686 C CA . VAL A 1 91 ? -41.245 11.975 -2.413 1.00 75.25 91 VAL A CA 1
ATOM 687 C C . VAL A 1 91 ? -41.664 12.311 -0.988 1.00 75.25 91 VAL A C 1
ATOM 689 O O . VAL A 1 91 ? -41.486 11.509 -0.070 1.00 75.25 91 VAL A O 1
ATOM 692 N N . LYS A 1 92 ? -42.180 13.528 -0.782 1.00 76.69 92 LYS A N 1
ATOM 693 C CA . LYS A 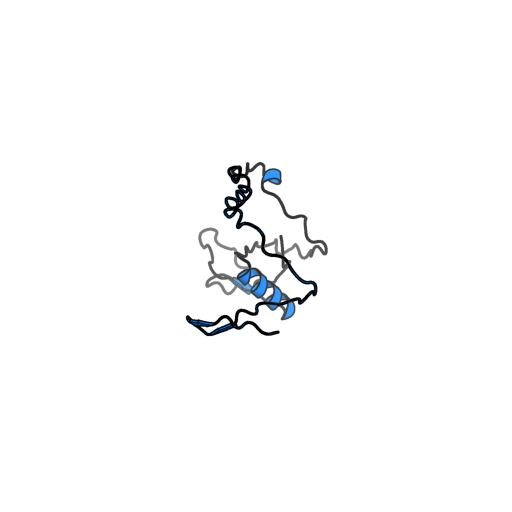1 92 ? -42.810 13.886 0.491 1.00 76.69 92 LYS A CA 1
ATOM 694 C C . LYS A 1 92 ? -43.912 12.855 0.762 1.00 76.69 92 LYS A C 1
ATOM 696 O O . LYS A 1 92 ? -44.718 12.630 -0.145 1.00 76.69 92 LYS A O 1
ATOM 701 N N . PRO A 1 93 ? -43.963 12.236 1.955 1.00 74.31 93 PRO A N 1
ATOM 702 C CA . PRO A 1 93 ? -45.058 11.346 2.305 1.00 74.31 93 PRO A CA 1
ATOM 703 C C . PRO A 1 93 ? -46.375 12.088 2.097 1.00 74.31 93 PRO A C 1
ATOM 705 O O . PRO A 1 93 ? -46.562 13.182 2.634 1.00 74.31 93 PRO A O 1
ATOM 708 N N . THR A 1 94 ? -47.263 11.529 1.277 1.00 71.25 94 THR A N 1
ATOM 709 C CA . THR A 1 94 ? -48.626 12.042 1.169 1.00 71.25 94 THR A CA 1
ATOM 710 C C . THR A 1 94 ? -49.259 11.905 2.553 1.00 71.25 94 THR A C 1
ATOM 712 O O . THR A 1 94 ? -49.180 10.813 3.126 1.00 71.25 94 THR A O 1
ATOM 715 N N . PRO A 1 95 ? -49.821 12.981 3.135 1.00 77.00 95 PRO A N 1
ATOM 716 C CA . PRO A 1 95 ? -50.491 12.866 4.418 1.00 77.00 95 PRO A CA 1
ATOM 717 C C . PRO A 1 95 ? -51.588 11.795 4.313 1.00 77.00 95 PRO A C 1
ATOM 719 O O . PRO A 1 95 ? -52.266 11.723 3.280 1.00 77.00 95 PRO A O 1
ATOM 722 N N . PRO A 1 96 ? -51.724 10.920 5.325 1.00 78.56 96 PRO A N 1
ATOM 723 C CA . PRO A 1 96 ? -52.774 9.916 5.333 1.00 78.56 96 PRO A CA 1
ATOM 724 C C . PRO A 1 96 ? -54.141 10.604 5.202 1.00 78.56 96 PRO A C 1
ATOM 726 O O . PRO A 1 96 ? -54.307 11.711 5.717 1.00 78.56 96 PRO A O 1
ATOM 729 N N . PRO A 1 97 ? -55.106 9.983 4.500 1.00 77.38 97 PRO A N 1
ATOM 730 C CA . PRO A 1 97 ? -56.439 10.549 4.353 1.00 77.38 97 PRO A CA 1
ATOM 731 C C . PRO A 1 97 ? -57.050 10.814 5.729 1.00 77.38 97 PRO A C 1
ATOM 733 O O . PRO A 1 97 ? -56.916 9.987 6.637 1.00 77.38 97 PRO A O 1
ATOM 736 N N . ASP A 1 98 ? -57.702 11.971 5.869 1.00 75.81 98 ASP A N 1
ATOM 737 C CA . ASP A 1 98 ? -58.291 12.392 7.136 1.00 75.81 98 ASP A CA 1
ATOM 738 C C . ASP A 1 98 ? -59.250 11.313 7.666 1.00 75.81 98 ASP A C 1
ATOM 740 O O . ASP A 1 98 ? -60.105 10.815 6.920 1.00 75.81 98 ASP A O 1
ATOM 744 N N . PRO A 1 99 ? -59.136 10.925 8.949 1.00 73.44 99 PRO A N 1
ATOM 745 C CA . PRO A 1 99 ? -60.090 10.011 9.548 1.00 73.44 99 PRO A CA 1
ATOM 746 C C . PRO A 1 99 ? -61.490 10.646 9.534 1.00 73.44 99 PRO A C 1
ATOM 748 O O . PRO A 1 99 ? -61.623 11.850 9.772 1.00 73.44 99 PRO A O 1
ATOM 751 N N . PRO A 1 100 ? -62.556 9.861 9.287 1.00 69.50 100 PRO A N 1
ATOM 752 C CA . PRO A 1 100 ? -63.910 10.391 9.284 1.00 69.50 100 PRO A CA 1
ATOM 753 C C . PRO A 1 100 ? -64.219 11.028 10.640 1.00 69.50 100 PRO A C 1
ATOM 755 O O . PRO A 1 100 ? -64.048 10.401 11.691 1.00 69.50 100 PRO A O 1
ATOM 758 N N . LEU A 1 101 ? -64.670 12.285 10.597 1.00 64.56 101 LEU A N 1
ATOM 759 C CA . LEU A 1 101 ? -65.077 13.058 11.765 1.00 64.56 101 LEU A CA 1
ATOM 760 C C . LEU A 1 101 ? -66.134 12.272 12.544 1.00 64.56 101 LEU A C 1
ATOM 762 O O . LEU A 1 101 ? -67.269 12.105 12.097 1.00 64.56 101 LEU A O 1
ATOM 766 N N . ARG A 1 102 ? -65.758 11.782 13.727 1.00 62.34 102 ARG A N 1
ATOM 767 C CA . ARG A 1 102 ? -66.726 11.261 14.690 1.00 62.34 102 ARG A CA 1
ATOM 768 C C . ARG A 1 102 ? -67.406 12.457 15.363 1.00 62.34 102 ARG A C 1
ATOM 770 O O . ARG A 1 102 ? -66.695 13.349 15.826 1.00 62.34 102 ARG A O 1
ATOM 777 N N . PRO A 1 103 ? -68.746 12.501 15.436 1.00 45.16 103 PRO A N 1
ATOM 778 C CA . PRO A 1 103 ? -69.427 13.568 16.146 1.00 45.16 103 PRO A CA 1
ATOM 779 C C . PRO A 1 103 ? -69.045 13.550 17.629 1.00 45.16 103 PRO A C 1
ATOM 781 O O . PRO A 1 103 ? -69.045 12.509 18.287 1.00 45.16 103 PRO A O 1
ATOM 784 N N . ASN A 1 104 ? -68.678 14.736 18.108 1.00 49.03 104 ASN A N 1
ATOM 785 C CA . ASN A 1 104 ? -68.135 15.020 19.427 1.00 49.03 104 ASN A CA 1
ATOM 786 C C . ASN A 1 104 ? -68.983 14.460 20.576 1.00 49.03 104 ASN A C 1
ATOM 788 O O . ASN A 1 104 ? -70.156 14.802 20.718 1.00 49.03 104 ASN A O 1
ATOM 792 N N . ALA A 1 105 ? -68.321 13.755 21.491 1.00 43.34 105 ALA A N 1
ATOM 793 C CA . ALA A 1 105 ? -68.711 13.714 22.892 1.00 43.34 105 ALA A CA 1
ATOM 794 C C . ALA A 1 105 ? -67.518 14.189 23.732 1.00 43.34 105 ALA A C 1
ATOM 796 O O . ALA A 1 105 ? -66.433 13.618 23.717 1.00 43.34 105 ALA A O 1
ATOM 797 N N . SER A 1 106 ? -67.751 15.314 24.395 1.00 46.81 106 SER A N 1
ATOM 798 C CA . SER A 1 106 ? -66.870 16.051 25.293 1.00 46.81 106 SER A CA 1
ATOM 799 C C . SER A 1 106 ? -66.199 15.178 26.369 1.00 46.81 106 SER A C 1
ATOM 801 O O . SER A 1 106 ? -66.863 14.313 26.938 1.00 46.81 106 SER A O 1
ATOM 803 N N . LYS A 1 107 ? -64.947 15.509 26.741 1.00 38.38 107 LYS A N 1
ATOM 804 C CA . LYS A 1 107 ? -64.546 16.015 28.083 1.00 38.38 107 LYS A CA 1
ATOM 805 C C . LYS A 1 107 ? -63.149 15.528 28.538 1.00 38.38 107 LYS A C 1
ATOM 807 O O . LYS A 1 107 ? -62.851 14.345 28.497 1.00 38.38 107 LYS A O 1
ATOM 812 N N . ALA A 1 108 ? -62.396 16.483 29.101 1.00 36.41 108 ALA A N 1
ATOM 813 C CA . ALA A 1 108 ? -61.287 16.361 30.067 1.00 36.41 108 ALA A CA 1
ATOM 814 C C . ALA A 1 108 ? -59.846 16.037 29.587 1.00 36.41 108 ALA A C 1
ATOM 816 O O . ALA A 1 108 ? -59.440 14.895 29.457 1.00 36.41 108 ALA A O 1
ATOM 817 N N . ALA A 1 109 ? -59.060 17.114 29.465 1.00 40.16 109 ALA A N 1
ATOM 818 C CA . ALA A 1 109 ? -57.847 17.415 30.244 1.00 40.16 109 ALA A CA 1
ATOM 819 C C . ALA A 1 109 ? -56.670 16.406 30.371 1.00 40.16 109 ALA A C 1
ATOM 821 O O . ALA A 1 109 ? -56.741 15.447 31.126 1.00 40.16 109 ALA A O 1
ATOM 822 N N . LYS A 1 110 ? -55.527 16.895 29.851 1.00 38.09 110 LYS A N 1
ATOM 823 C CA . LYS A 1 110 ? -54.137 16.879 30.373 1.00 38.09 110 LYS A CA 1
ATOM 824 C C . LYS A 1 110 ? -53.265 15.613 30.280 1.00 38.09 110 LYS A C 1
ATOM 826 O O . LYS A 1 110 ? -53.638 14.552 30.755 1.00 38.09 110 LYS A O 1
ATOM 831 N N . ALA A 1 111 ? -52.019 15.904 29.876 1.00 36.03 111 ALA A N 1
ATOM 832 C CA . ALA A 1 111 ? -50.727 15.497 30.452 1.00 36.03 111 ALA A CA 1
ATOM 833 C C . ALA A 1 111 ? -49.807 14.763 29.465 1.00 36.03 111 ALA A C 1
ATOM 835 O O . ALA A 1 111 ? -50.143 13.689 28.975 1.00 36.03 111 ALA A O 1
ATOM 836 N N . ASP A 1 112 ? -48.656 15.392 29.202 1.00 48.47 112 ASP A N 1
ATOM 837 C CA . ASP A 1 112 ? -47.418 14.793 28.706 1.00 48.47 112 ASP A CA 1
ATOM 838 C C . ASP A 1 112 ? -47.167 13.399 29.290 1.00 48.47 112 ASP A C 1
ATOM 840 O O . ASP A 1 112 ? -47.283 13.216 30.504 1.00 48.47 112 ASP A O 1
ATOM 844 N N . ASP A 1 113 ? -46.738 12.456 28.449 1.00 40.47 113 ASP A N 1
ATOM 845 C CA . ASP A 1 113 ? -45.799 11.430 28.897 1.00 40.47 113 ASP A CA 1
ATOM 846 C C . ASP A 1 113 ? -44.969 10.900 27.721 1.00 40.47 113 ASP A C 1
ATOM 848 O O . ASP A 1 113 ? -45.484 10.415 26.708 1.00 40.47 113 ASP A O 1
ATOM 852 N N . ASP A 1 114 ? -43.661 11.045 27.869 1.00 52.41 114 ASP A N 1
ATOM 853 C CA . ASP A 1 114 ? -42.616 10.811 26.882 1.00 52.41 114 ASP A CA 1
ATOM 854 C C . ASP A 1 114 ? -42.297 9.310 26.791 1.00 52.41 114 ASP A C 1
ATOM 856 O O . ASP A 1 114 ? -41.324 8.807 27.350 1.00 52.41 114 ASP A O 1
ATOM 860 N N . THR A 1 115 ? -43.170 8.548 26.125 1.00 40.19 115 THR A N 1
ATOM 861 C CA . THR A 1 115 ? -43.017 7.087 26.018 1.00 40.19 115 THR A CA 1
ATOM 862 C C . THR A 1 115 ? -41.993 6.714 24.941 1.00 40.19 115 THR A C 1
ATOM 864 O O . THR A 1 115 ? -42.296 6.709 23.744 1.00 40.19 115 THR A O 1
ATOM 867 N N . HIS A 1 116 ? -40.787 6.324 25.354 1.00 52.69 116 HIS A N 1
ATOM 868 C CA . HIS A 1 116 ? -39.745 5.831 24.453 1.00 52.69 116 HIS A CA 1
ATOM 869 C C . HIS A 1 116 ? -39.883 4.324 24.194 1.00 52.69 116 HIS A C 1
ATOM 871 O O . HIS A 1 116 ? -39.854 3.499 25.104 1.00 52.69 116 HIS A O 1
ATOM 877 N N . THR A 1 117 ? -40.011 3.946 22.919 1.00 47.75 117 THR A N 1
ATOM 878 C CA . THR A 1 117 ? -40.136 2.541 22.499 1.00 47.75 117 THR A CA 1
ATOM 879 C C . THR A 1 117 ? -38.755 1.923 22.289 1.00 47.75 117 THR A C 1
ATOM 881 O O . THR A 1 117 ? -38.053 2.273 21.339 1.00 47.75 117 THR A O 1
ATOM 884 N N . VAL A 1 118 ? -38.368 0.977 23.149 1.00 50.53 118 VAL A N 1
ATOM 885 C CA . VAL A 1 118 ? -37.116 0.221 23.008 1.00 50.53 118 VAL A CA 1
ATOM 886 C C . VAL A 1 118 ? -37.395 -1.086 22.270 1.00 50.53 118 VAL A C 1
ATOM 888 O O . VAL A 1 118 ? -38.186 -1.918 22.709 1.00 50.53 118 VAL A O 1
ATOM 891 N N . ARG A 1 119 ? -36.729 -1.280 21.128 1.00 49.34 119 ARG A N 1
ATOM 892 C CA . ARG A 1 119 ? -36.805 -2.517 20.340 1.00 49.34 119 ARG A CA 1
ATOM 893 C C . ARG A 1 119 ? -35.625 -3.408 20.682 1.00 49.34 119 ARG A C 1
ATOM 895 O O . ARG A 1 119 ? -34.484 -3.073 20.368 1.00 49.34 119 ARG A O 1
ATOM 902 N N . ILE A 1 120 ? -35.906 -4.540 21.318 1.00 54.53 120 ILE A N 1
ATOM 903 C CA . ILE A 1 120 ? -34.889 -5.519 21.699 1.00 54.53 120 ILE A CA 1
ATOM 904 C C . ILE A 1 120 ? -34.895 -6.636 20.656 1.00 54.53 120 ILE A C 1
ATOM 906 O O . ILE A 1 120 ? -35.889 -7.341 20.477 1.00 54.53 120 ILE A O 1
ATOM 910 N N . TYR A 1 121 ? -33.771 -6.799 19.963 1.00 44.22 121 TYR A N 1
ATOM 911 C CA . TYR A 1 121 ? -33.574 -7.861 18.979 1.00 44.22 121 TYR A CA 1
ATOM 912 C C . TYR A 1 121 ? -32.771 -8.998 19.611 1.00 44.22 121 TYR A C 1
ATOM 914 O O . TYR A 1 121 ? -31.635 -8.793 20.041 1.00 44.22 121 TYR A O 1
ATOM 922 N N . ARG A 1 122 ? -33.340 -10.211 19.651 1.00 43.28 122 ARG A N 1
ATOM 923 C CA . ARG A 1 122 ? -32.617 -11.427 20.050 1.00 43.28 122 ARG A CA 1
ATOM 924 C C . ARG A 1 122 ? -32.756 -12.483 18.954 1.00 43.28 122 ARG A C 1
ATOM 926 O O . ARG A 1 122 ? -33.725 -13.238 18.917 1.00 43.28 122 ARG A O 1
ATOM 933 N N . GLY A 1 123 ? -31.762 -12.535 18.068 1.00 61.97 123 GLY A N 1
ATOM 934 C CA . GLY A 1 123 ? -31.785 -13.407 16.888 1.00 61.97 123 GLY A CA 1
ATOM 935 C C . GLY A 1 123 ? -32.911 -13.025 15.920 1.00 61.97 123 GLY A C 1
ATOM 936 O O . GLY A 1 123 ? -33.209 -11.847 15.759 1.00 61.97 123 GLY A O 1
ATOM 937 N N . GLU A 1 124 ? -33.566 -14.009 15.301 1.00 50.16 124 GLU A N 1
ATOM 938 C CA . GLU A 1 124 ? -34.675 -13.794 14.348 1.00 50.16 124 GLU A CA 1
ATOM 939 C C . GLU A 1 124 ? -36.022 -13.424 15.000 1.00 50.16 124 GLU A C 1
ATOM 941 O O . GLU A 1 124 ? -37.029 -13.300 14.305 1.00 50.16 124 GLU A O 1
ATOM 946 N N . LYS A 1 125 ? -36.082 -13.244 16.327 1.00 48.00 125 LYS A N 1
ATOM 947 C CA . LYS A 1 125 ? -37.319 -12.858 17.020 1.00 48.00 125 LYS A CA 1
ATOM 948 C C . LYS A 1 125 ? -37.225 -11.431 17.561 1.00 48.00 125 LYS A C 1
ATOM 950 O O . LYS A 1 125 ? -36.316 -11.095 18.321 1.00 48.00 125 LYS A O 1
ATOM 955 N N . MET A 1 126 ? -38.195 -10.612 17.154 1.00 48.72 126 MET A N 1
ATOM 956 C CA . MET A 1 126 ? -38.413 -9.239 17.608 1.00 48.72 126 MET A CA 1
ATOM 957 C C . MET A 1 126 ? -39.557 -9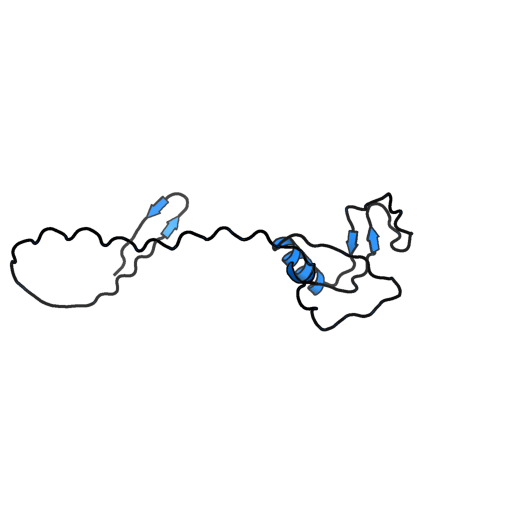.228 18.622 1.00 48.72 126 MET A C 1
ATOM 959 O O . MET A 1 126 ? -40.648 -9.711 18.319 1.00 48.72 126 MET A O 1
ATOM 963 N N . THR A 1 127 ? -39.315 -8.640 19.793 1.00 50.06 127 THR A N 1
ATOM 964 C CA . THR A 1 127 ? -40.363 -8.371 20.782 1.00 50.06 127 THR A CA 1
ATOM 965 C C . THR A 1 127 ? -40.333 -6.887 21.125 1.00 50.06 127 THR A C 1
ATOM 967 O O . THR A 1 127 ? -39.278 -6.340 21.449 1.00 50.06 127 THR A O 1
ATOM 970 N N . GLU A 1 128 ? -41.482 -6.226 20.997 1.00 52.00 128 GLU A N 1
ATOM 971 C CA . GLU A 1 128 ? -41.656 -4.802 21.288 1.00 52.00 128 GLU A CA 1
ATOM 972 C C . GLU A 1 128 ? -42.302 -4.670 22.669 1.00 52.00 128 GLU A C 1
ATOM 974 O O . GLU A 1 128 ? -43.399 -5.182 22.895 1.00 52.00 128 GLU A O 1
ATOM 979 N N . GLU A 1 129 ? -41.605 -4.019 23.600 1.00 50.53 129 GLU A N 1
ATOM 980 C CA . GLU A 1 129 ? -42.113 -3.759 24.944 1.00 50.53 129 GLU A CA 1
ATOM 981 C C . GLU A 1 129 ? -42.241 -2.251 25.154 1.00 50.53 129 GLU A C 1
ATOM 983 O O . GLU A 1 129 ? -41.318 -1.479 24.886 1.00 50.53 129 GLU A O 1
ATOM 988 N N . LYS A 1 130 ? -43.425 -1.832 25.603 1.00 41.12 130 LYS A N 1
ATOM 989 C CA . LYS A 1 130 ? -43.701 -0.448 25.979 1.00 41.12 130 LYS A CA 1
ATOM 990 C C . LYS A 1 130 ? -43.409 -0.301 27.463 1.00 41.12 130 LYS A C 1
ATOM 992 O O . LYS A 1 130 ? -44.154 -0.840 28.278 1.00 41.12 130 LYS A O 1
ATOM 997 N N . VAL A 1 131 ? -42.353 0.431 27.791 1.00 48.75 131 VAL A N 1
ATOM 998 C CA . VAL A 1 131 ? -42.029 0.783 29.174 1.00 48.75 131 VAL A CA 1
ATOM 999 C C . VAL A 1 131 ? -42.438 2.234 29.401 1.00 48.75 131 VAL A C 1
ATOM 1001 O O . VAL A 1 131 ? -42.219 3.081 28.534 1.00 48.75 131 VAL A O 1
ATOM 1004 N N . LYS A 1 132 ? -43.101 2.465 30.533 1.00 36.66 132 LYS A N 1
ATOM 1005 C CA . LYS A 1 132 ? -43.487 3.782 31.032 1.00 36.66 132 LYS A CA 1
ATOM 1006 C C . LYS A 1 132 ? -42.413 4.294 31.983 1.00 36.66 132 LYS A C 1
ATOM 1008 O O . LYS A 1 132 ? -41.935 3.462 32.787 1.00 36.66 132 LYS A O 1
#